Protein AF-A0AAD7LXP1-F1 (afdb_monomer)

Mean predicted aligned error: 13.05 Å

Organism: Quillaja saponaria (NCBI:txid32244)

Secondary structure (DSSP, 8-state):
--HHHHHHHHHHHHHHHHHHHHHHHHHHHHHHH-TTTSHHHHHHHHHHHHHHHHHHH-HHHHHHHHHHHHHHHHHHHHHHHHHHHHHHHHHHHHHHHHHHTT-

Sequence (103 aa):
MEWRKCYLDLILVPLGFLISMGYHVWLWHKVGTQPHTTIIGINAGGWSNWVNAMMKDNYKKNILIVQSLRNTIMGSTLMATASILLCYGLAAVISSTYSVKKH

InterPro domains:
  IPR006747 Protein of unknown function DUF599 [PF04654] (11-101)

Foldseek 3Di:
DVVVVVVCCVVVVVVVVVVVVVVVVVVVVCLVPCLPPDPNSCVVVVLVVVLVVQVVPDPVCNVVNVVVVVVVVVVVVVVVVVVVVVVVVVVVVVVVVVVVVPD

pLDDT: mean 74.78, std 14.84, range [40.19, 96.25]

Radius of gyration: 22.89 Å; Cα contacts (8 Å, |Δi|>4): 17; chains: 1; bounding box: 42×32×61 Å

Solvent-accessible surface area (backbone atoms only — not comparable to full-atom values): 5679 Å² total; per-residue (Å²): 129,65,69,65,53,55,56,48,49,67,48,50,53,57,49,52,50,48,53,53,50,48,50,52,50,50,50,51,49,50,35,68,76,38,44,86,81,34,75,68,24,41,47,56,53,45,50,54,50,46,52,55,51,45,57,71,69,38,81,80,48,43,59,55,53,55,50,49,52,52,50,52,53,51,50,52,51,52,51,50,52,50,51,52,50,52,53,50,49,51,51,51,53,51,51,52,54,58,58,65,68,74,115

Structure (mmCIF, N/CA/C/O backbone):
data_AF-A0AAD7LXP1-F1
#
_entry.id   AF-A0AAD7LXP1-F1
#
loop_
_atom_site.group_PDB
_atom_site.id
_atom_site.type_symbol
_atom_site.label_atom_id
_atom_site.label_alt_id
_atom_site.label_comp_id
_atom_site.label_asym_id
_atom_site.label_entity_id
_atom_site.label_seq_id
_atom_site.pdbx_PDB_ins_code
_atom_site.Cartn_x
_atom_site.Cartn_y
_atom_site.Cartn_z
_atom_site.occupancy
_atom_site.B_iso_or_equiv
_atom_site.auth_seq_id
_atom_site.auth_comp_id
_atom_site.auth_asym_id
_atom_site.auth_atom_id
_atom_site.pdbx_PDB_model_num
ATOM 1 N N . MET A 1 1 ? 19.889 -11.214 -32.451 1.00 53.44 1 MET A N 1
ATOM 2 C CA . MET A 1 1 ? 19.662 -11.987 -31.205 1.00 53.44 1 MET A CA 1
ATOM 3 C C . MET A 1 1 ? 18.967 -11.168 -30.101 1.00 53.44 1 MET A C 1
ATOM 5 O O . MET A 1 1 ? 19.006 -11.561 -28.944 1.00 53.44 1 MET A O 1
ATOM 9 N N . GLU A 1 2 ? 18.265 -10.079 -30.440 1.00 57.38 2 GLU A N 1
ATOM 10 C CA . GLU A 1 2 ? 17.606 -9.187 -29.462 1.00 57.38 2 GLU A CA 1
ATOM 11 C C . GLU A 1 2 ? 16.186 -9.660 -29.076 1.00 57.38 2 GLU A C 1
ATOM 13 O O . GLU A 1 2 ? 15.735 -9.453 -27.953 1.00 57.38 2 GLU A O 1
ATOM 18 N N . TRP A 1 3 ? 15.518 -10.414 -29.957 1.00 59.16 3 TRP A N 1
ATOM 19 C CA . TRP A 1 3 ? 14.173 -10.969 -29.737 1.00 59.16 3 TRP A CA 1
ATOM 20 C C . TRP A 1 3 ? 14.076 -11.909 -28.524 1.00 59.16 3 TRP A C 1
ATOM 22 O O . TRP A 1 3 ? 13.075 -11.912 -27.812 1.00 59.16 3 TRP A O 1
ATOM 32 N N . ARG A 1 4 ? 15.141 -12.676 -28.243 1.00 68.06 4 ARG A N 1
ATOM 33 C CA . ARG A 1 4 ? 15.195 -13.606 -27.101 1.00 68.06 4 ARG A CA 1
ATOM 34 C C . ARG A 1 4 ? 15.241 -12.881 -25.753 1.00 68.06 4 ARG A C 1
ATOM 36 O O . ARG A 1 4 ? 14.690 -13.394 -24.786 1.00 68.06 4 ARG A O 1
ATOM 43 N N . LYS A 1 5 ? 15.880 -11.705 -25.694 1.00 67.12 5 LYS A N 1
ATOM 44 C CA . LYS A 1 5 ? 15.960 -10.886 -24.474 1.00 67.12 5 LYS A CA 1
ATOM 45 C C . LYS A 1 5 ? 14.607 -10.262 -24.147 1.00 67.12 5 LYS A C 1
ATOM 47 O O . LYS A 1 5 ? 14.167 -10.359 -23.014 1.00 67.12 5 LYS A O 1
ATOM 52 N N . CYS A 1 6 ? 13.921 -9.714 -25.152 1.00 69.38 6 CYS A N 1
ATOM 53 C CA . CYS A 1 6 ? 12.601 -9.108 -24.968 1.00 69.38 6 CYS A CA 1
ATOM 54 C C . CYS A 1 6 ? 11.561 -10.138 -24.491 1.00 69.38 6 CYS A C 1
ATOM 56 O O . CYS A 1 6 ? 10.787 -9.852 -23.588 1.00 69.38 6 CYS A O 1
ATOM 58 N N . TYR A 1 7 ? 11.609 -11.369 -25.014 1.00 76.94 7 TYR A N 1
ATOM 59 C CA . TYR A 1 7 ? 10.746 -12.463 -24.557 1.00 76.94 7 TYR A CA 1
ATOM 60 C C . TYR A 1 7 ? 11.037 -12.897 -23.110 1.00 76.94 7 TYR A C 1
ATOM 62 O O . TYR A 1 7 ? 10.115 -13.197 -22.355 1.00 76.94 7 TYR A O 1
ATOM 70 N N . LEU A 1 8 ? 12.314 -12.913 -22.710 1.00 78.12 8 LEU A N 1
ATOM 71 C CA . LEU A 1 8 ? 12.708 -13.203 -21.330 1.00 78.12 8 LEU A CA 1
ATOM 72 C C . LEU A 1 8 ? 12.240 -12.112 -20.365 1.00 78.12 8 LEU A C 1
ATOM 74 O O . LEU A 1 8 ? 11.671 -12.452 -19.336 1.00 78.12 8 LEU A O 1
ATOM 78 N N . ASP A 1 9 ? 12.408 -10.834 -20.706 1.00 81.06 9 ASP A N 1
ATOM 79 C CA . ASP A 1 9 ? 11.931 -9.710 -19.887 1.00 81.06 9 ASP A CA 1
ATOM 80 C C . ASP A 1 9 ? 10.401 -9.743 -19.734 1.00 81.06 9 ASP A C 1
ATOM 82 O O . ASP A 1 9 ? 9.867 -9.650 -18.629 1.00 81.06 9 ASP A O 1
ATOM 86 N N . LEU A 1 10 ? 9.693 -10.006 -20.837 1.00 83.25 10 LEU A N 1
ATOM 87 C CA . LEU A 1 10 ? 8.232 -10.072 -20.877 1.00 83.25 10 LEU A CA 1
ATOM 88 C C . LEU A 1 10 ? 7.648 -11.221 -20.042 1.00 83.25 10 LEU A C 1
ATOM 90 O O . LEU A 1 10 ? 6.488 -11.147 -19.654 1.00 83.25 10 LEU A O 1
ATOM 94 N N . ILE A 1 11 ? 8.424 -12.271 -19.759 1.00 86.81 11 ILE A N 1
ATOM 95 C CA . ILE A 1 11 ? 8.021 -13.377 -18.876 1.00 86.81 11 ILE A CA 1
ATOM 96 C C . ILE A 1 11 ? 8.506 -13.140 -17.446 1.00 86.81 11 ILE A C 1
ATOM 98 O O . ILE A 1 11 ? 7.762 -13.373 -16.495 1.00 86.81 11 ILE A O 1
ATOM 102 N N . LEU A 1 12 ? 9.742 -12.673 -17.273 1.00 85.00 12 LEU A N 1
ATOM 103 C CA . LEU A 1 12 ? 10.374 -12.541 -15.964 1.00 85.00 12 LEU A CA 1
ATOM 104 C C . LEU A 1 12 ? 9.738 -11.421 -15.132 1.00 85.00 12 LEU A C 1
ATOM 106 O O . LEU A 1 12 ? 9.548 -11.593 -13.928 1.00 85.00 12 LEU A O 1
ATOM 110 N N . VAL A 1 13 ? 9.352 -10.312 -15.770 1.00 86.81 13 VAL A N 1
ATOM 111 C CA . VAL A 1 13 ? 8.675 -9.182 -15.117 1.00 86.81 13 VAL A CA 1
ATOM 112 C C . VAL A 1 13 ? 7.321 -9.589 -14.516 1.00 86.81 13 VAL A C 1
ATOM 114 O O . VAL A 1 13 ? 7.148 -9.424 -13.304 1.00 86.81 13 VAL A O 1
ATOM 117 N N . PRO A 1 14 ? 6.361 -10.161 -15.274 1.00 87.38 14 PRO A N 1
ATOM 118 C CA . PRO A 1 14 ? 5.096 -10.595 -14.689 1.00 87.38 14 PRO A CA 1
ATOM 119 C C . PRO A 1 14 ? 5.278 -11.759 -13.715 1.00 87.38 14 PRO A C 1
ATOM 121 O O . PRO A 1 14 ? 4.569 -11.804 -12.716 1.00 87.38 14 PRO A O 1
ATOM 124 N N . LEU A 1 15 ? 6.243 -12.662 -13.931 1.00 89.06 15 LEU A N 1
ATOM 125 C CA . LEU A 1 15 ? 6.533 -13.742 -12.983 1.00 89.06 15 LEU A CA 1
ATOM 126 C C . LEU A 1 15 ? 7.006 -13.193 -11.626 1.00 89.06 15 LEU A C 1
ATOM 128 O O . LEU A 1 15 ? 6.503 -13.610 -10.585 1.00 89.06 15 LEU A O 1
ATOM 132 N N . GLY A 1 16 ? 7.923 -12.222 -11.626 1.00 87.88 16 GLY A N 1
ATOM 133 C CA . GLY A 1 16 ? 8.374 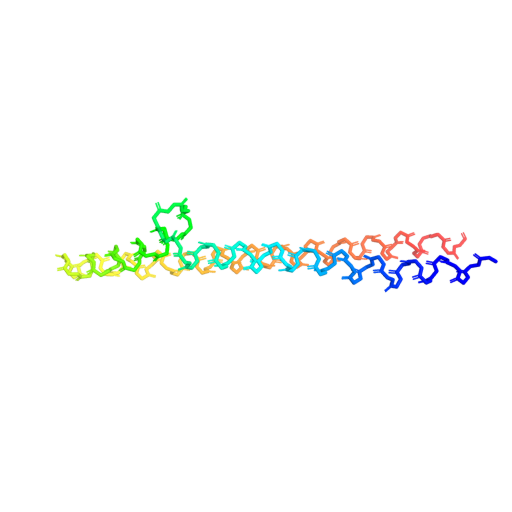-11.550 -10.406 1.00 87.88 16 GLY A CA 1
ATOM 134 C C . GLY A 1 16 ? 7.234 -10.815 -9.698 1.00 87.88 16 GLY A C 1
ATOM 135 O O . GLY A 1 16 ? 7.094 -10.905 -8.476 1.00 87.88 16 GLY A O 1
ATOM 136 N N . PHE A 1 17 ? 6.365 -10.157 -10.469 1.00 88.75 17 PHE A N 1
ATOM 137 C CA . PHE A 1 17 ? 5.184 -9.487 -9.930 1.00 88.75 17 PHE A CA 1
ATOM 138 C C . PHE A 1 17 ? 4.189 -10.482 -9.313 1.00 88.75 17 PHE A C 1
ATOM 140 O O . PHE A 1 17 ? 3.690 -10.247 -8.215 1.00 88.75 17 PHE A O 1
ATOM 147 N N . LEU A 1 18 ? 3.952 -11.625 -9.965 1.00 90.25 18 LEU A N 1
ATOM 148 C CA . LEU A 1 18 ? 3.084 -12.696 -9.469 1.00 90.25 18 LEU A CA 1
ATOM 149 C C . LEU A 1 18 ? 3.609 -13.318 -8.173 1.00 90.25 18 LEU A C 1
ATOM 151 O O . LEU A 1 18 ? 2.819 -13.558 -7.264 1.00 90.25 18 LEU A O 1
ATOM 155 N N . ILE A 1 19 ? 4.921 -13.543 -8.055 1.00 89.12 19 ILE A N 1
ATOM 156 C CA . ILE A 1 19 ? 5.533 -14.070 -6.824 1.00 89.12 19 ILE A CA 1
ATOM 157 C C . ILE A 1 19 ? 5.375 -13.066 -5.676 1.00 89.12 19 ILE A C 1
ATOM 159 O O . ILE A 1 19 ? 4.965 -13.447 -4.580 1.00 89.12 19 ILE A O 1
ATOM 163 N N . SER A 1 20 ? 5.643 -11.781 -5.928 1.00 86.62 20 SER A N 1
ATOM 164 C CA . SER A 1 20 ? 5.475 -10.717 -4.930 1.00 86.62 20 SER A CA 1
ATOM 165 C C . SER A 1 20 ? 4.012 -10.568 -4.495 1.00 86.62 20 SER A C 1
ATOM 167 O O . SER A 1 20 ? 3.698 -10.529 -3.304 1.00 86.62 20 SER A O 1
ATOM 169 N N . MET A 1 21 ? 3.088 -10.575 -5.458 1.00 87.75 21 MET A N 1
ATOM 170 C CA . MET A 1 21 ? 1.655 -10.486 -5.194 1.00 87.75 21 MET A CA 1
ATOM 171 C C . MET A 1 21 ? 1.147 -11.722 -4.445 1.00 87.75 21 MET A C 1
ATOM 173 O O . MET A 1 21 ? 0.410 -11.586 -3.473 1.00 87.75 21 MET A O 1
ATOM 177 N N . GLY A 1 22 ? 1.607 -12.918 -4.818 1.00 89.81 22 GLY A N 1
ATOM 178 C CA . GLY A 1 22 ? 1.324 -14.162 -4.106 1.00 89.81 22 GLY A CA 1
ATOM 179 C C . GLY A 1 22 ? 1.831 -14.141 -2.664 1.00 89.81 22 GLY A C 1
ATOM 180 O O . GLY A 1 22 ? 1.093 -14.523 -1.759 1.00 89.81 22 GLY A O 1
ATOM 181 N N . TYR A 1 23 ? 3.042 -13.627 -2.424 1.00 85.75 23 TYR A N 1
ATOM 182 C CA . TYR A 1 23 ? 3.591 -13.454 -1.077 1.00 85.75 23 TYR A CA 1
ATOM 183 C C . TYR A 1 23 ? 2.735 -12.506 -0.232 1.00 85.75 23 TYR A C 1
ATOM 185 O O . TYR A 1 23 ? 2.386 -12.839 0.899 1.00 85.75 23 TYR A O 1
ATOM 193 N N . HIS A 1 24 ? 2.337 -11.357 -0.783 1.00 83.12 24 HIS A N 1
ATOM 194 C CA . HIS A 1 24 ? 1.490 -10.400 -0.073 1.00 83.12 24 HIS A CA 1
ATOM 195 C C . HIS A 1 24 ? 0.075 -10.926 0.182 1.00 83.12 24 HIS A C 1
ATOM 197 O O . HIS A 1 24 ? -0.452 -10.713 1.271 1.00 83.12 24 HIS A O 1
ATOM 203 N N . VAL A 1 25 ? -0.525 -11.651 -0.765 1.00 82.81 25 VAL A N 1
ATOM 204 C CA . VAL A 1 25 ? -1.834 -12.297 -0.580 1.00 82.81 25 VAL A CA 1
ATOM 205 C C . VAL A 1 25 ? -1.745 -13.408 0.462 1.00 82.81 25 VAL A C 1
ATOM 207 O O . VAL A 1 25 ? -2.606 -13.490 1.333 1.00 82.81 25 VAL A O 1
ATOM 210 N N . TRP A 1 26 ? -0.690 -14.224 0.439 1.00 82.50 26 TRP A N 1
ATOM 211 C CA . TRP A 1 26 ? -0.453 -15.250 1.453 1.00 82.50 26 TRP A CA 1
ATOM 212 C C . TRP A 1 26 ? -0.240 -14.637 2.839 1.00 82.50 26 TRP A C 1
ATOM 214 O O . TRP A 1 26 ? -0.835 -15.096 3.814 1.00 82.50 26 TRP A O 1
ATOM 224 N N . LEU A 1 27 ? 0.545 -13.560 2.924 1.00 74.50 27 LEU A N 1
ATOM 225 C CA . LEU A 1 27 ? 0.758 -12.803 4.153 1.00 74.50 27 LEU A CA 1
ATOM 226 C C . LEU A 1 27 ? -0.561 -12.211 4.664 1.00 74.50 27 LEU A C 1
ATOM 228 O O . LEU A 1 27 ? -0.877 -12.353 5.841 1.00 74.50 27 LEU A O 1
ATOM 232 N N . TRP A 1 28 ? -1.368 -11.610 3.786 1.00 69.25 28 TRP A N 1
ATOM 233 C CA . TRP A 1 28 ? -2.666 -11.037 4.141 1.00 69.25 28 TRP A CA 1
ATOM 234 C C . TRP A 1 28 ? -3.659 -12.113 4.595 1.00 69.25 28 TRP A C 1
ATOM 236 O O . TRP A 1 28 ? -4.332 -11.954 5.614 1.00 69.25 28 TRP A O 1
ATOM 246 N N . HIS A 1 29 ? -3.681 -13.254 3.908 1.00 71.19 29 HIS A N 1
ATOM 247 C CA . HIS A 1 29 ? -4.492 -14.407 4.276 1.00 71.19 29 HIS A CA 1
ATOM 248 C C . HIS A 1 29 ? -4.069 -14.983 5.633 1.00 71.19 29 HIS A C 1
ATOM 250 O O . HIS A 1 29 ? -4.926 -15.270 6.469 1.00 71.19 29 HIS A O 1
ATOM 256 N N . LYS A 1 30 ? -2.761 -15.102 5.904 1.00 65.94 30 LYS A N 1
ATOM 257 C CA . LYS A 1 30 ? -2.228 -15.543 7.206 1.00 65.94 30 LYS A CA 1
ATOM 258 C C . LYS A 1 30 ? -2.558 -14.562 8.328 1.00 65.94 30 LYS A C 1
ATOM 260 O O . LYS A 1 30 ? -2.933 -14.998 9.413 1.00 65.94 30 LYS A O 1
ATOM 265 N N . VAL A 1 31 ? -2.490 -13.260 8.055 1.00 62.78 31 VAL A N 1
ATOM 266 C CA . VAL A 1 31 ? -2.881 -12.201 8.998 1.00 62.78 31 VAL A CA 1
ATOM 267 C C . VAL A 1 31 ? -4.381 -12.248 9.320 1.00 62.78 31 VAL A C 1
ATOM 269 O O . VAL A 1 31 ? -4.753 -12.005 10.465 1.00 62.78 31 VAL A O 1
ATOM 272 N N . GLY A 1 32 ? -5.238 -12.587 8.349 1.00 59.81 32 GLY A N 1
ATOM 273 C CA . GLY A 1 32 ? -6.692 -12.666 8.537 1.00 59.81 32 GLY A CA 1
ATOM 274 C C . GLY A 1 32 ? -7.196 -13.959 9.189 1.00 59.81 32 GLY A C 1
ATOM 275 O O . GLY A 1 32 ? -8.144 -13.923 9.967 1.00 59.81 32 GLY A O 1
ATOM 276 N N . THR A 1 33 ? -6.573 -15.104 8.905 1.00 60.94 33 THR A N 1
ATOM 277 C CA . THR A 1 33 ? -7.055 -16.418 9.380 1.00 60.94 33 THR A CA 1
ATOM 278 C C . THR A 1 33 ? -6.521 -16.829 10.754 1.00 60.94 33 THR A C 1
ATOM 280 O O . THR A 1 33 ? -7.124 -17.681 11.403 1.00 60.94 33 THR A O 1
ATOM 283 N N . GLN A 1 34 ? -5.418 -16.239 11.234 1.00 50.56 34 GLN A N 1
ATOM 284 C CA . GLN A 1 34 ? -4.813 -16.564 12.536 1.00 50.56 34 GLN A CA 1
ATOM 285 C C . GLN A 1 34 ? -4.444 -15.289 13.321 1.00 50.56 34 GLN A C 1
ATOM 287 O O . GLN A 1 34 ? -3.263 -14.959 13.462 1.00 50.56 34 GLN A O 1
ATOM 292 N N . PRO A 1 35 ? -5.432 -14.571 13.892 1.00 50.66 35 PRO A N 1
ATOM 293 C CA . PRO A 1 35 ? -5.202 -13.307 14.595 1.00 50.66 35 PRO A CA 1
ATOM 294 C C . PRO A 1 35 ? -4.365 -13.433 15.880 1.00 50.66 35 PRO A C 1
ATOM 296 O O . PRO A 1 35 ? -3.958 -12.412 16.415 1.00 50.66 35 PRO A O 1
ATOM 299 N N . HIS A 1 36 ? -4.067 -14.645 16.369 1.00 51.44 36 HIS A N 1
ATOM 300 C CA . HIS A 1 36 ? -3.277 -14.879 17.589 1.00 51.44 36 HIS A CA 1
ATOM 301 C C . HIS A 1 36 ? -1.797 -15.232 17.359 1.00 51.44 36 HIS A C 1
ATOM 303 O O . HIS A 1 36 ? -1.048 -15.324 18.328 1.00 51.44 36 HIS A O 1
ATOM 309 N N . THR A 1 37 ? -1.349 -15.426 16.115 1.00 51.03 37 THR A N 1
ATOM 310 C CA . THR A 1 37 ? 0.032 -15.882 15.831 1.00 51.03 37 THR A CA 1
ATOM 311 C C . THR A 1 37 ? 0.836 -14.875 15.006 1.00 51.03 37 THR A C 1
ATOM 313 O O . THR A 1 37 ? 2.025 -15.065 14.771 1.00 51.03 37 THR A O 1
ATOM 316 N N . THR A 1 38 ? 0.235 -13.765 14.574 1.00 52.56 38 THR A N 1
ATOM 317 C CA . THR A 1 38 ? 0.944 -12.720 13.822 1.00 52.56 38 THR A CA 1
ATOM 318 C C . THR A 1 38 ? 0.660 -11.351 14.432 1.00 52.56 38 THR A C 1
ATOM 320 O O . THR A 1 38 ? -0.493 -10.941 14.539 1.00 52.56 38 THR A O 1
ATOM 323 N N . ILE A 1 39 ? 1.726 -10.633 14.814 1.00 54.19 39 ILE A N 1
ATOM 324 C CA . ILE A 1 39 ? 1.695 -9.332 15.518 1.00 54.19 39 ILE A CA 1
ATOM 325 C C . ILE A 1 39 ? 0.775 -8.310 14.828 1.00 54.19 39 ILE A C 1
ATOM 327 O O . ILE A 1 39 ? 0.144 -7.493 15.488 1.00 54.19 39 ILE A O 1
ATOM 331 N N . ILE A 1 40 ? 0.630 -8.398 13.506 1.00 53.56 40 ILE A N 1
ATOM 332 C CA . ILE A 1 40 ? -0.200 -7.500 12.693 1.00 53.56 40 ILE A CA 1
ATOM 333 C C . ILE A 1 40 ? -1.706 -7.708 12.956 1.00 53.56 40 ILE A C 1
ATOM 335 O O . ILE A 1 40 ? -2.446 -6.728 13.039 1.00 53.56 40 ILE A O 1
ATOM 339 N N . GLY A 1 41 ? -2.159 -8.955 13.143 1.00 47.16 41 GLY A N 1
ATOM 340 C CA . GLY A 1 41 ? -3.563 -9.280 13.434 1.00 47.16 41 GLY A CA 1
ATOM 341 C C . GLY A 1 41 ? -3.972 -8.882 14.855 1.00 47.16 41 GLY A C 1
ATOM 342 O O . GLY A 1 41 ? -5.025 -8.273 15.052 1.00 47.16 41 GLY A O 1
ATOM 343 N N . ILE A 1 42 ? -3.082 -9.116 15.828 1.00 56.41 42 ILE A N 1
ATOM 344 C CA . ILE A 1 42 ? -3.247 -8.634 17.209 1.00 56.41 42 ILE A CA 1
ATOM 345 C C . ILE A 1 42 ? -3.242 -7.106 17.243 1.00 56.41 42 ILE A C 1
ATOM 347 O O . ILE A 1 42 ? -4.021 -6.521 17.980 1.00 56.41 42 ILE A O 1
ATOM 351 N N . ASN A 1 43 ? -2.408 -6.441 16.441 1.00 59.38 43 ASN A N 1
ATOM 352 C CA . ASN A 1 43 ? -2.341 -4.983 16.416 1.00 59.38 43 ASN A CA 1
ATOM 353 C C . ASN A 1 43 ? -3.609 -4.350 15.823 1.00 59.38 43 ASN A C 1
ATOM 355 O O . ASN A 1 43 ? -4.107 -3.376 16.373 1.00 59.38 43 ASN A O 1
ATOM 359 N N . ALA A 1 44 ? -4.177 -4.910 14.749 1.00 57.19 44 ALA A N 1
ATOM 360 C CA . ALA A 1 44 ? -5.421 -4.400 14.168 1.00 57.19 44 ALA A CA 1
ATOM 361 C C . ALA A 1 44 ? -6.634 -4.630 15.091 1.00 57.19 44 ALA A C 1
ATOM 363 O O . ALA A 1 44 ? -7.405 -3.703 15.350 1.00 57.19 44 ALA A O 1
ATOM 364 N N . GLY A 1 45 ? -6.773 -5.843 15.643 1.00 60.53 45 GLY A N 1
ATOM 365 C CA . GLY A 1 45 ? -7.813 -6.149 16.630 1.00 60.53 45 GLY A CA 1
ATOM 366 C C . GLY A 1 45 ? -7.614 -5.372 17.931 1.00 60.53 45 GLY A C 1
ATOM 367 O O . GLY A 1 45 ? -8.559 -4.813 18.478 1.00 60.53 45 GLY A O 1
ATOM 368 N N . GLY A 1 46 ? -6.365 -5.254 18.374 1.00 59.97 46 GLY A N 1
ATOM 369 C CA . GLY A 1 46 ? -5.937 -4.495 19.540 1.00 59.97 46 GLY A CA 1
ATOM 370 C C . GLY A 1 46 ? -6.212 -3.008 19.399 1.00 59.97 46 GLY A C 1
ATOM 371 O O . GLY A 1 46 ? -6.648 -2.410 20.369 1.00 59.97 46 GLY A O 1
ATOM 372 N N . TRP A 1 47 ? -6.067 -2.417 18.211 1.00 64.12 47 TRP A N 1
ATOM 373 C CA . TRP A 1 47 ? -6.421 -1.016 17.976 1.00 64.12 47 TRP A CA 1
ATOM 374 C C . TRP A 1 47 ? -7.932 -0.796 18.101 1.00 64.12 47 TRP A C 1
ATOM 376 O O . TRP A 1 47 ? -8.362 0.120 18.794 1.00 64.12 47 TRP A O 1
ATOM 386 N N . SER A 1 48 ? -8.750 -1.682 17.523 1.00 67.06 48 SER A N 1
ATOM 387 C CA . SER A 1 48 ? -10.210 -1.605 17.662 1.00 67.06 48 SER A CA 1
ATOM 388 C C . SER A 1 48 ? -10.659 -1.815 19.114 1.00 67.06 48 SER A C 1
ATOM 390 O O . SER A 1 48 ? -11.428 -1.015 19.650 1.00 67.06 48 SER A O 1
ATOM 392 N N . ASN A 1 49 ? -10.113 -2.826 19.798 1.00 67.12 49 ASN A N 1
ATOM 393 C CA . ASN A 1 49 ? -10.408 -3.093 21.205 1.00 67.12 49 ASN A CA 1
ATOM 394 C C . ASN A 1 49 ? -9.905 -1.978 22.128 1.00 67.12 49 ASN A C 1
ATOM 396 O O . ASN A 1 49 ? -10.588 -1.633 23.086 1.00 67.12 49 ASN A O 1
ATOM 400 N N . TRP A 1 50 ? -8.740 -1.399 21.840 1.00 68.50 50 TRP A N 1
ATOM 401 C CA . TRP A 1 50 ? -8.166 -0.279 22.579 1.00 68.50 50 TRP A CA 1
ATOM 402 C C . TRP A 1 50 ? -9.006 0.982 22.409 1.00 68.50 50 TRP A C 1
ATOM 404 O O . TRP A 1 50 ? -9.357 1.594 23.412 1.00 68.50 50 TRP A O 1
ATOM 414 N N . VAL A 1 51 ? -9.417 1.326 21.182 1.00 69.00 51 VAL A N 1
ATOM 415 C CA . VAL A 1 51 ? -10.342 2.445 20.941 1.00 69.00 51 VAL A CA 1
ATOM 416 C C . VAL A 1 51 ? -11.646 2.214 21.698 1.00 69.00 51 VAL A C 1
ATOM 418 O O . VAL A 1 51 ? -12.102 3.104 22.407 1.00 69.00 51 VAL A O 1
ATOM 421 N N . ASN A 1 52 ? -12.224 1.015 21.622 1.00 69.12 52 ASN A N 1
ATOM 422 C CA . ASN A 1 52 ? -13.496 0.720 22.277 1.00 69.12 52 ASN A CA 1
ATOM 423 C C . ASN A 1 52 ? -13.388 0.737 23.816 1.00 69.12 52 ASN A C 1
ATOM 425 O O . ASN A 1 52 ? -14.263 1.269 24.499 1.00 69.12 52 ASN A O 1
ATOM 429 N 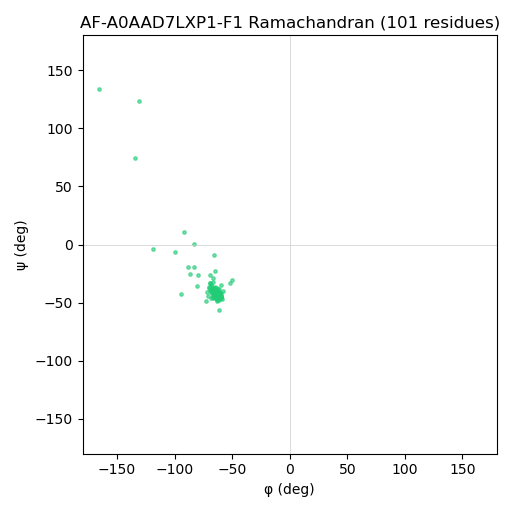N . ALA A 1 53 ? -12.289 0.217 24.372 1.00 69.00 53 ALA A N 1
ATOM 430 C CA . ALA A 1 53 ? -11.990 0.284 25.802 1.00 69.00 53 ALA A CA 1
ATOM 431 C C . ALA A 1 53 ? -11.770 1.729 26.265 1.00 69.00 53 ALA A C 1
ATOM 433 O O . ALA A 1 53 ? -12.284 2.140 27.299 1.00 69.00 53 ALA A O 1
ATOM 434 N N . MET A 1 54 ? -11.052 2.525 25.477 1.00 64.81 54 MET A N 1
ATOM 435 C CA . MET A 1 54 ? -10.670 3.884 25.838 1.00 64.81 54 MET A CA 1
ATOM 436 C C . MET A 1 54 ? -11.816 4.893 25.622 1.00 64.81 54 MET A C 1
ATOM 438 O O . MET A 1 54 ? -11.900 5.866 26.372 1.00 64.81 54 MET A O 1
ATOM 442 N N . MET A 1 55 ? -12.752 4.604 24.702 1.00 67.06 55 MET A N 1
ATOM 443 C CA . MET A 1 55 ? -14.042 5.300 24.573 1.00 67.06 55 MET A CA 1
ATOM 444 C C . MET A 1 55 ? -15.009 5.004 25.719 1.00 67.06 55 MET A C 1
ATOM 446 O O . MET A 1 55 ? -15.731 5.902 26.152 1.00 67.06 55 MET A O 1
ATOM 450 N N . LYS A 1 56 ? -15.021 3.763 26.225 1.00 66.81 56 LYS A N 1
ATOM 451 C CA . LYS A 1 56 ? -15.792 3.392 27.421 1.00 66.81 56 LYS A CA 1
ATOM 452 C C . LYS A 1 56 ? -15.235 4.020 28.695 1.00 66.81 56 LYS A C 1
ATOM 454 O O . LYS A 1 56 ? -16.009 4.303 29.601 1.00 66.81 56 LYS A O 1
ATOM 459 N N . ASP A 1 57 ? -13.917 4.205 28.768 1.00 64.69 57 ASP A N 1
ATOM 460 C CA . ASP A 1 57 ? -13.249 4.573 30.012 1.00 64.69 57 ASP A CA 1
ATOM 461 C C . ASP A 1 57 ? -13.517 6.032 30.414 1.00 64.69 57 ASP A C 1
ATOM 463 O O . ASP A 1 57 ? -13.894 6.241 31.556 1.00 64.69 57 ASP A O 1
ATOM 467 N N . ASN A 1 58 ? -13.382 7.050 29.542 1.00 59.31 58 ASN A N 1
ATOM 468 C CA . ASN A 1 58 ? -13.567 8.460 29.952 1.00 59.31 58 ASN A CA 1
ATOM 469 C C . ASN A 1 58 ? -13.729 9.456 28.772 1.00 59.31 58 ASN A C 1
ATOM 471 O O . ASN A 1 58 ? -12.873 9.510 27.889 1.00 59.31 58 ASN A O 1
ATOM 475 N N . TYR A 1 59 ? -14.717 10.371 28.820 1.00 62.25 59 TYR A N 1
ATOM 476 C CA . TYR A 1 59 ? -14.978 11.411 27.787 1.00 62.25 59 TYR A CA 1
ATOM 477 C C . TYR A 1 59 ? -13.744 12.266 27.422 1.00 62.25 59 TYR A C 1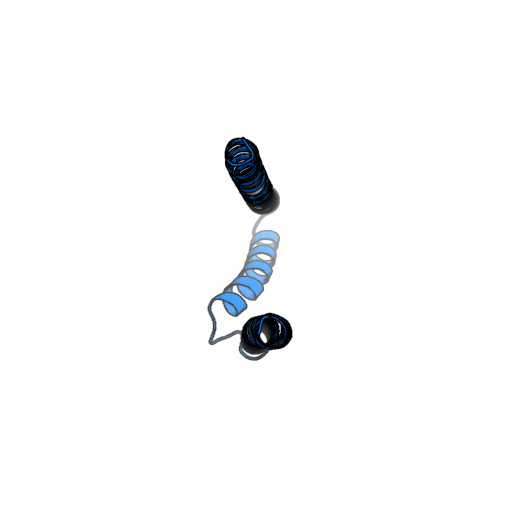
ATOM 479 O O . TYR A 1 59 ? -13.561 12.644 26.266 1.00 62.25 59 TYR A O 1
ATOM 487 N N . LYS A 1 60 ? -12.844 12.524 28.384 1.00 61.12 60 LYS A N 1
ATOM 488 C CA . LYS A 1 60 ? -11.602 13.292 28.163 1.00 61.12 60 LYS A CA 1
ATOM 489 C C . LYS A 1 60 ? -10.567 12.566 27.286 1.00 61.12 60 LYS A C 1
ATOM 491 O O . LYS A 1 60 ? -9.764 13.232 26.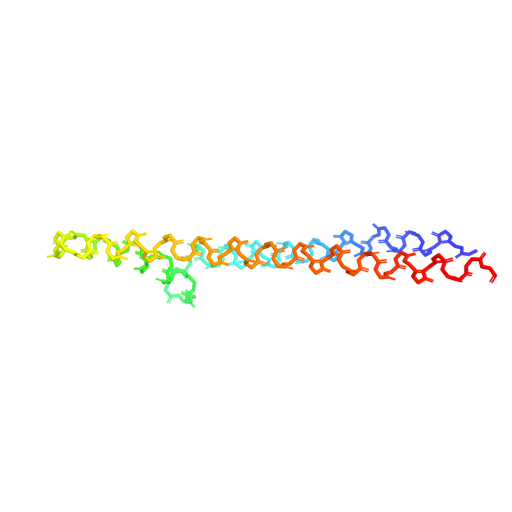639 1.00 61.12 60 LYS A O 1
ATOM 496 N N . LYS A 1 61 ? -10.570 11.227 27.241 1.00 64.50 61 LYS A N 1
ATOM 497 C CA . LYS A 1 61 ? -9.601 10.429 26.461 1.00 64.50 61 LYS A CA 1
ATOM 498 C C . LYS A 1 61 ? -9.992 10.295 24.983 1.00 64.50 61 LYS A C 1
ATOM 500 O O . LYS A 1 61 ? -9.118 10.083 24.148 1.00 64.50 61 LYS A O 1
ATOM 505 N N . ASN A 1 62 ? -11.262 10.524 24.640 1.00 68.50 62 ASN A N 1
ATOM 506 C CA . ASN A 1 62 ? -11.766 10.464 23.262 1.00 68.50 62 ASN A CA 1
ATOM 507 C C . ASN A 1 62 ? -11.046 11.432 22.314 1.00 68.50 62 ASN A C 1
ATOM 509 O O . ASN A 1 62 ? -10.718 11.076 21.185 1.00 68.50 62 ASN A O 1
ATOM 513 N N . ILE A 1 63 ? -10.742 12.644 22.787 1.00 75.81 63 ILE A N 1
ATOM 514 C CA . ILE A 1 63 ? -10.042 13.663 21.989 1.00 75.81 63 ILE A CA 1
ATOM 515 C C . ILE A 1 63 ? -8.615 13.207 21.656 1.00 75.81 63 ILE A C 1
ATOM 517 O O . ILE A 1 63 ? -8.152 13.392 20.531 1.00 75.81 63 ILE A O 1
ATOM 521 N N . LEU A 1 64 ? -7.943 12.557 22.608 1.00 80.19 64 LEU A N 1
ATOM 522 C CA . LEU A 1 64 ? -6.590 12.023 22.442 1.00 80.19 64 LEU A CA 1
ATOM 523 C C . LEU A 1 64 ? -6.542 10.912 21.383 1.00 80.19 64 LEU A C 1
ATOM 525 O O . LEU A 1 64 ? -5.627 10.895 20.563 1.00 80.19 64 LEU A O 1
ATOM 529 N N . ILE A 1 65 ? -7.551 10.034 21.347 1.00 72.44 65 ILE A N 1
ATOM 530 C CA . ILE A 1 65 ? -7.676 8.977 20.328 1.00 72.44 65 ILE A CA 1
ATOM 531 C C . ILE A 1 65 ? -7.849 9.591 18.936 1.00 72.44 65 ILE A C 1
ATOM 533 O O . ILE A 1 65 ? -7.131 9.232 18.005 1.00 72.44 65 ILE A O 1
ATOM 537 N N . VAL A 1 66 ? -8.763 10.557 18.793 1.00 76.94 66 VAL A N 1
ATOM 538 C CA . VAL A 1 66 ? -9.004 11.250 17.516 1.00 76.94 66 VAL A CA 1
ATOM 539 C C . VAL A 1 66 ? -7.746 11.985 17.052 1.00 76.94 66 VAL A C 1
ATOM 541 O O . VAL A 1 66 ? -7.392 11.946 15.873 1.00 76.94 66 VAL A O 1
ATOM 544 N N . GLN A 1 67 ? -7.034 12.637 17.970 1.00 81.44 67 GLN A N 1
ATOM 545 C CA . GLN A 1 67 ? -5.778 13.308 17.657 1.00 81.44 67 GLN A CA 1
ATOM 546 C C . GLN A 1 67 ? -4.681 12.318 17.248 1.00 81.44 67 GLN A C 1
ATOM 548 O O . GLN A 1 67 ? -3.967 12.583 16.284 1.00 81.44 67 GLN A O 1
ATOM 553 N N . SER A 1 68 ? -4.574 11.177 17.930 1.00 82.25 68 SER A N 1
ATOM 554 C CA . SER A 1 68 ? -3.627 10.113 17.588 1.00 82.25 68 SER A CA 1
ATOM 555 C C . SER A 1 68 ? -3.907 9.542 16.194 1.00 82.25 68 SER A C 1
ATOM 557 O O . SER A 1 68 ? -2.991 9.456 15.379 1.00 82.25 68 SER A O 1
ATOM 559 N N . LEU A 1 69 ? -5.175 9.279 15.861 1.00 81.62 69 LEU A N 1
ATOM 560 C CA . LEU A 1 69 ? -5.571 8.823 14.528 1.00 81.62 69 LEU A CA 1
ATOM 561 C C . LEU A 1 69 ? -5.191 9.840 13.442 1.00 81.62 69 LEU A C 1
ATOM 563 O O . LEU A 1 69 ? -4.601 9.468 12.428 1.00 81.62 69 LEU A O 1
ATOM 567 N N . ARG A 1 70 ? -5.473 11.132 13.661 1.00 82.81 70 ARG A N 1
ATOM 568 C CA . ARG A 1 70 ? -5.065 12.190 12.720 1.00 82.81 70 ARG A CA 1
ATOM 569 C C . ARG A 1 70 ? -3.549 12.271 12.567 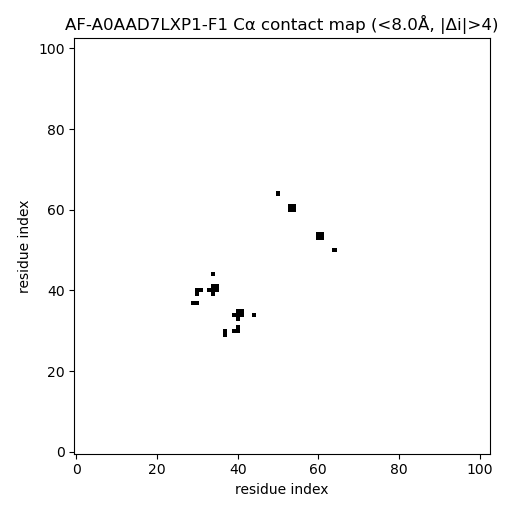1.00 82.81 70 ARG A C 1
ATOM 571 O O . ARG A 1 70 ? -3.078 12.476 11.455 1.00 82.81 70 ARG A O 1
ATOM 578 N N . ASN A 1 71 ? -2.797 12.079 13.650 1.00 84.56 71 ASN A N 1
ATOM 579 C CA . ASN A 1 71 ? -1.337 12.068 13.616 1.00 84.56 71 ASN A CA 1
ATOM 580 C C . ASN A 1 71 ? -0.793 10.897 12.784 1.00 84.56 71 ASN A C 1
ATOM 582 O O . ASN A 1 71 ? 0.112 11.085 11.976 1.00 84.56 71 ASN A O 1
ATOM 586 N N . THR A 1 72 ? -1.376 9.705 12.919 1.00 83.94 72 THR A N 1
ATOM 587 C CA . THR A 1 72 ? -1.001 8.543 12.103 1.00 83.94 72 THR A CA 1
ATOM 588 C C . THR A 1 72 ? -1.329 8.761 10.626 1.00 83.94 72 THR A C 1
ATOM 590 O O . THR A 1 72 ? -0.468 8.533 9.781 1.00 83.94 72 THR A O 1
ATOM 593 N N . ILE A 1 73 ? -2.528 9.265 10.306 1.00 86.44 73 ILE A N 1
ATOM 594 C CA . ILE A 1 73 ? -2.926 9.566 8.920 1.00 86.44 73 ILE A CA 1
ATOM 595 C C . ILE A 1 73 ? -1.997 10.624 8.312 1.00 86.44 73 ILE A C 1
ATOM 597 O O . ILE A 1 73 ? -1.477 10.426 7.215 1.00 86.44 73 ILE A O 1
ATOM 601 N N . MET A 1 74 ? -1.734 11.714 9.039 1.00 90.88 74 MET A N 1
ATOM 602 C CA . MET A 1 74 ? -0.817 12.766 8.599 1.00 90.88 74 MET A CA 1
ATOM 603 C C . MET A 1 74 ? 0.592 12.208 8.359 1.00 90.88 74 MET A C 1
ATOM 605 O O . MET A 1 74 ? 1.170 12.467 7.304 1.00 90.88 74 MET A O 1
ATOM 609 N N . GLY A 1 75 ? 1.115 11.383 9.271 1.00 88.88 75 GLY A N 1
ATOM 610 C CA . GLY A 1 75 ? 2.412 10.722 9.114 1.00 88.88 75 GLY A CA 1
ATOM 611 C C . GLY A 1 75 ? 2.486 9.826 7.874 1.00 88.88 75 GLY A C 1
ATOM 612 O O . GLY A 1 75 ? 3.444 9.919 7.108 1.00 88.88 75 GLY A O 1
ATOM 613 N N . SER A 1 76 ? 1.455 9.014 7.614 1.00 89.50 76 SER A N 1
ATOM 614 C CA . SER A 1 76 ? 1.378 8.191 6.400 1.00 89.50 76 SER A CA 1
ATOM 615 C C . SER A 1 76 ? 1.338 9.040 5.128 1.00 89.50 76 SER A C 1
ATOM 617 O O . SER A 1 76 ? 2.047 8.731 4.174 1.00 89.50 76 SER A O 1
ATOM 619 N N . THR A 1 77 ? 0.563 10.131 5.112 1.00 91.19 77 THR A N 1
ATOM 620 C CA . THR A 1 77 ? 0.509 11.033 3.948 1.00 91.19 77 THR A CA 1
ATOM 621 C C . THR A 1 77 ? 1.824 11.772 3.715 1.00 91.19 77 THR A C 1
ATOM 623 O O . THR A 1 77 ? 2.244 11.889 2.569 1.00 91.19 77 THR A O 1
ATOM 626 N N . LEU A 1 78 ? 2.514 12.206 4.776 1.00 92.69 78 LEU A N 1
ATOM 627 C CA . LEU A 1 78 ? 3.831 12.839 4.686 1.00 92.69 78 LEU A CA 1
ATOM 628 C C . LEU A 1 78 ? 4.877 11.870 4.126 1.00 92.69 78 LEU A C 1
ATOM 630 O O . LEU A 1 78 ? 5.685 12.234 3.278 1.00 92.69 78 LEU A O 1
ATOM 634 N N . MET A 1 79 ? 4.854 10.619 4.586 1.00 91.06 79 MET A N 1
ATOM 635 C CA . MET A 1 79 ? 5.764 9.600 4.075 1.00 91.06 79 MET A CA 1
ATOM 636 C C . MET A 1 79 ? 5.463 9.275 2.607 1.00 91.06 79 MET A C 1
ATOM 638 O O . MET A 1 79 ? 6.388 9.157 1.808 1.00 91.06 79 MET A O 1
ATOM 642 N N . ALA A 1 80 ? 4.184 9.216 2.225 1.00 92.69 80 ALA A N 1
ATOM 643 C CA . ALA A 1 80 ? 3.777 9.019 0.837 1.00 92.69 80 ALA A CA 1
ATOM 644 C C . ALA A 1 80 ? 4.245 10.166 -0.074 1.00 92.69 80 ALA A C 1
ATOM 646 O O . ALA A 1 80 ? 4.804 9.910 -1.142 1.00 92.69 80 ALA A O 1
ATOM 647 N N . THR A 1 81 ? 4.075 11.427 0.341 1.00 94.94 81 THR A N 1
ATOM 648 C CA . THR A 1 81 ? 4.553 12.578 -0.442 1.00 94.94 81 THR A CA 1
ATOM 649 C C . THR A 1 81 ? 6.075 12.615 -0.527 1.00 94.94 81 THR A C 1
ATOM 651 O O . THR A 1 81 ? 6.605 12.899 -1.600 1.00 94.94 81 THR A O 1
ATOM 654 N N . ALA A 1 82 ? 6.789 12.248 0.542 1.00 94.38 82 ALA A N 1
ATOM 655 C CA . ALA A 1 82 ? 8.242 12.100 0.513 1.00 94.38 82 ALA A CA 1
ATOM 656 C C . ALA A 1 82 ? 8.692 11.024 -0.490 1.00 94.38 82 ALA A C 1
ATOM 658 O O . ALA A 1 82 ? 9.606 11.266 -1.276 1.00 94.38 82 ALA A O 1
ATOM 659 N N . SER A 1 83 ? 8.029 9.862 -0.530 1.00 94.44 83 SER A N 1
ATOM 660 C CA . SER A 1 83 ? 8.320 8.825 -1.528 1.00 94.44 83 SER A CA 1
ATOM 661 C C . SER A 1 83 ? 8.090 9.317 -2.959 1.00 94.44 83 SER A C 1
ATOM 663 O O . SER A 1 83 ? 8.949 9.104 -3.810 1.00 94.44 83 SER A O 1
ATOM 665 N N . ILE A 1 84 ? 6.985 10.026 -3.225 1.00 95.25 84 ILE A N 1
ATOM 666 C CA . ILE A 1 84 ? 6.706 10.605 -4.552 1.00 95.25 84 ILE A CA 1
ATOM 667 C C . ILE A 1 84 ? 7.796 11.605 -4.949 1.00 95.25 84 ILE A C 1
ATOM 669 O O . ILE A 1 84 ? 8.290 11.562 -6.076 1.00 95.25 84 ILE A O 1
ATOM 673 N N . LEU A 1 85 ? 8.203 12.476 -4.021 1.00 96.25 85 LEU A N 1
ATOM 674 C CA . LEU A 1 85 ? 9.262 13.456 -4.249 1.00 96.25 85 LEU A CA 1
ATOM 675 C C . LEU A 1 85 ? 10.585 12.770 -4.615 1.00 96.25 85 LEU A C 1
ATOM 677 O O . LEU A 1 85 ? 11.248 13.181 -5.566 1.00 96.25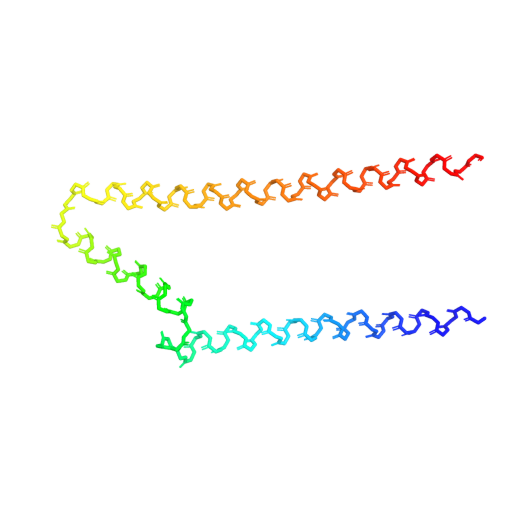 85 LEU A O 1
ATOM 681 N N . LEU A 1 86 ? 10.946 11.702 -3.898 1.00 94.62 86 LEU A N 1
ATOM 682 C CA . LEU A 1 86 ? 12.143 10.911 -4.187 1.00 94.62 86 LEU A CA 1
ATOM 683 C C . LEU A 1 86 ? 12.063 10.245 -5.563 1.00 94.62 86 LEU A C 1
ATOM 685 O O . LEU A 1 86 ? 13.022 10.326 -6.328 1.00 94.62 86 LEU A O 1
ATOM 689 N N . CYS A 1 87 ? 10.927 9.636 -5.913 1.00 92.62 87 CYS A N 1
ATOM 690 C CA . CYS A 1 87 ? 10.722 9.045 -7.236 1.00 92.62 87 CYS A CA 1
ATOM 691 C C . CYS A 1 87 ? 10.866 10.087 -8.353 1.00 92.62 87 CYS A C 1
ATOM 693 O O . CYS A 1 87 ? 11.546 9.832 -9.347 1.00 92.62 87 CYS A O 1
ATOM 695 N N . TYR A 1 88 ? 10.271 11.269 -8.180 1.00 95.06 88 TYR A N 1
ATOM 696 C CA . TYR A 1 88 ? 10.356 12.349 -9.160 1.00 95.06 88 TYR A CA 1
ATOM 697 C C . TYR A 1 88 ? 11.779 12.915 -9.266 1.00 95.06 88 TYR A C 1
ATOM 699 O O . TYR A 1 88 ? 12.275 13.139 -10.368 1.00 95.06 88 TYR A O 1
ATOM 707 N N . GLY A 1 89 ? 12.470 13.081 -8.135 1.00 93.81 89 GLY A N 1
ATOM 708 C CA . GLY A 1 89 ? 13.868 13.505 -8.094 1.00 93.81 89 GLY A CA 1
ATOM 709 C C . GLY A 1 89 ? 14.798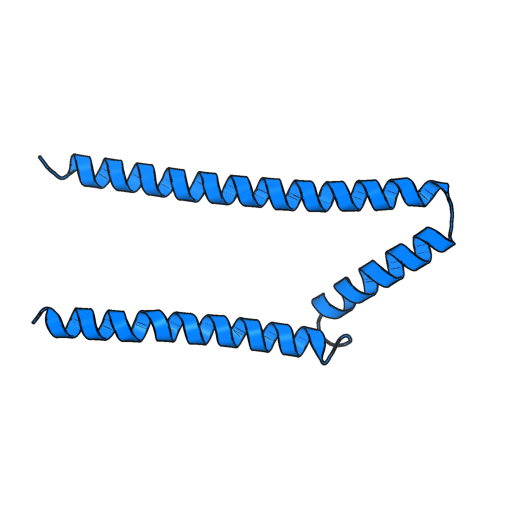 12.520 -8.805 1.00 93.81 89 GLY A C 1
ATOM 710 O O . GLY A 1 89 ? 15.613 12.931 -9.628 1.00 93.81 89 GLY A O 1
ATOM 711 N N . LEU A 1 90 ? 14.630 11.216 -8.564 1.00 93.06 90 LEU A N 1
ATOM 712 C CA . LEU A 1 90 ? 15.377 10.173 -9.271 1.00 93.06 90 LEU A CA 1
ATOM 713 C C . LEU A 1 90 ? 15.088 10.196 -10.774 1.00 93.06 90 LEU A C 1
ATOM 715 O O . LEU A 1 90 ? 16.023 10.167 -11.572 1.00 93.06 90 LEU A O 1
ATOM 719 N N . ALA A 1 91 ? 13.818 10.304 -11.172 1.00 90.12 91 ALA A N 1
ATOM 720 C CA . ALA A 1 91 ? 13.439 10.405 -12.579 1.00 90.12 91 ALA A CA 1
ATOM 721 C C . ALA A 1 91 ? 14.072 11.633 -13.259 1.00 90.12 91 ALA A C 1
ATOM 723 O O . ALA A 1 91 ? 14.596 11.518 -14.367 1.00 90.12 91 ALA A O 1
ATOM 724 N N . ALA A 1 92 ? 14.093 12.785 -12.582 1.00 92.31 92 ALA A N 1
ATOM 725 C CA . ALA A 1 92 ? 14.713 14.009 -13.085 1.00 92.31 92 ALA A CA 1
ATOM 726 C C . ALA A 1 92 ? 16.239 13.877 -13.238 1.00 92.31 92 ALA A C 1
ATOM 728 O O . ALA A 1 92 ? 16.778 14.258 -14.276 1.00 92.31 92 ALA A O 1
ATOM 729 N N . VAL A 1 93 ? 16.934 13.297 -12.250 1.00 92.19 93 VAL A N 1
ATOM 730 C CA . VAL A 1 93 ? 18.391 13.056 -12.300 1.00 92.19 93 VAL A CA 1
ATOM 731 C C . VAL A 1 93 ? 18.758 12.064 -13.402 1.00 92.19 93 VAL A C 1
ATOM 733 O O . VAL A 1 93 ? 19.723 12.266 -14.141 1.00 92.19 93 VAL A O 1
ATOM 736 N N . ILE A 1 94 ? 17.983 10.992 -13.546 1.00 90.50 94 ILE A N 1
ATOM 737 C CA . ILE A 1 94 ? 18.172 10.024 -14.625 1.00 90.50 94 ILE A CA 1
ATOM 738 C C . ILE A 1 94 ? 17.952 10.715 -15.978 1.00 90.50 94 ILE A C 1
ATOM 740 O O . ILE A 1 94 ? 18.802 10.610 -16.861 1.00 90.50 94 ILE A O 1
ATOM 744 N N . SER A 1 95 ? 16.869 11.483 -16.132 1.00 87.25 95 SER A N 1
ATOM 745 C CA . SER A 1 95 ? 16.572 12.217 -17.367 1.00 87.25 95 SER A CA 1
ATOM 746 C C . SER A 1 95 ? 17.665 13.229 -17.728 1.00 87.25 95 SER A C 1
ATOM 748 O O . SER A 1 95 ? 18.040 13.326 -18.897 1.00 87.25 95 SER A O 1
ATOM 750 N N . SER A 1 96 ? 18.213 13.964 -16.755 1.00 85.25 96 SER A N 1
ATOM 751 C CA . SER A 1 96 ? 19.302 14.914 -17.012 1.00 85.25 96 SER A CA 1
ATOM 752 C C . SER A 1 96 ? 20.604 14.202 -17.388 1.00 85.25 96 SER A C 1
ATOM 754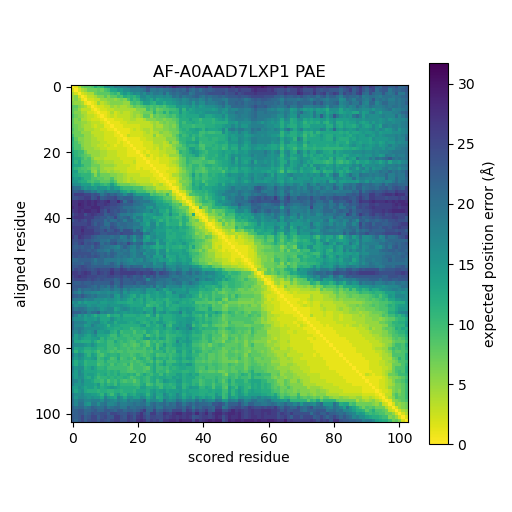 O O . SER A 1 96 ? 21.289 14.630 -18.315 1.00 85.25 96 SER A O 1
ATOM 756 N N . THR A 1 97 ? 20.900 13.063 -16.758 1.00 79.12 97 THR A N 1
ATOM 757 C CA . THR A 1 97 ? 22.088 12.249 -17.060 1.00 79.12 97 THR A CA 1
ATOM 758 C C . THR A 1 97 ? 22.012 11.622 -18.458 1.00 79.12 97 THR A C 1
ATOM 760 O O . THR A 1 97 ? 22.995 11.646 -19.200 1.00 79.12 97 THR A O 1
ATOM 763 N N . TYR A 1 98 ? 20.846 11.111 -18.872 1.00 61.91 98 TYR A N 1
ATOM 764 C CA . TYR A 1 98 ? 20.648 10.607 -20.237 1.00 61.91 98 TYR A CA 1
ATOM 765 C C . TYR A 1 98 ? 20.681 11.727 -21.285 1.00 61.91 98 TYR A C 1
ATOM 767 O O . TYR A 1 98 ? 21.194 11.508 -22.383 1.00 61.91 98 TYR A O 1
ATOM 775 N N . SER A 1 99 ? 20.184 12.927 -20.960 1.00 56.91 99 SER A N 1
ATOM 776 C CA . SER A 1 99 ? 20.261 14.085 -21.860 1.00 56.91 99 SER A CA 1
ATOM 777 C C . SER A 1 99 ? 21.696 14.590 -22.044 1.00 56.91 99 SER A C 1
ATOM 779 O O . SER A 1 99 ? 22.051 14.994 -23.147 1.00 56.91 99 SER A O 1
ATOM 781 N N . VAL A 1 100 ? 22.536 14.528 -21.004 1.00 56.06 100 VAL A N 1
ATOM 782 C CA . VAL A 1 100 ? 23.963 14.903 -21.070 1.00 56.06 100 VAL A CA 1
ATOM 783 C C . VAL A 1 100 ? 24.774 13.962 -21.967 1.00 56.06 100 VAL A C 1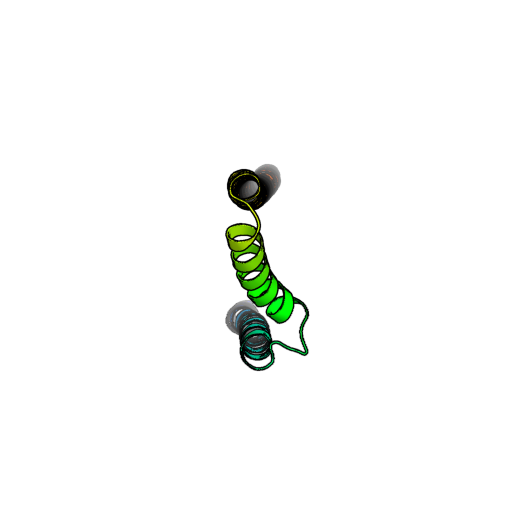
ATOM 785 O O . VAL A 1 100 ? 25.735 14.395 -22.591 1.00 56.06 100 VAL A O 1
ATOM 788 N N . LYS A 1 101 ? 24.375 12.691 -22.096 1.00 48.62 101 LYS A N 1
ATOM 789 C CA . LYS A 1 101 ? 25.089 11.698 -22.918 1.00 48.62 101 LYS A CA 1
ATOM 790 C C . LYS A 1 101 ? 24.742 11.748 -24.414 1.00 48.62 101 LYS A C 1
ATOM 792 O O . LYS A 1 101 ? 25.227 10.918 -25.177 1.00 48.62 101 LYS A O 1
ATOM 797 N N . LYS A 1 102 ? 23.861 12.665 -24.829 1.00 46.50 102 LYS A N 1
ATOM 798 C CA . LYS A 1 102 ? 23.379 12.787 -26.215 1.00 46.50 102 LYS A CA 1
ATOM 799 C C . LYS A 1 102 ? 24.199 13.752 -27.085 1.00 46.50 102 LYS A C 1
ATOM 801 O O . LYS A 1 102 ? 23.756 14.043 -28.194 1.00 46.50 102 LYS A O 1
ATOM 806 N N . HIS A 1 103 ? 25.357 14.215 -26.607 1.00 40.19 103 HIS A N 1
ATOM 807 C CA . HIS A 1 103 ? 26.304 15.036 -27.364 1.00 40.19 103 HIS A CA 1
ATOM 808 C C . HIS A 1 103 ? 27.641 14.331 -27.572 1.00 40.19 103 HIS A C 1
ATOM 810 O O . HIS A 1 103 ? 28.101 13.658 -26.622 1.00 40.19 103 HIS A O 1
#